Protein AF-A0A2H3CCK3-F1 (afdb_monomer_lite)

Organism: Armillaria gallica (NCBI:txid47427)

Radius of gyration: 29.43 Å; chains: 1; bounding box: 56×44×78 Å

Secondary structure (DSSP, 8-state):
--TTHHHHHHHHHHHHHHHHHHHHHHHHHHHHHHHHHHHHHHHHHHHHHHHHHS-HHHHHHHHHHHHHHHHSPSSP-S--TT--------HHHHHHHHHHHHHHHHHTT----SSS-HHHHHHHHHHHHHT-

Sequence (132 aa):
MGPGSWHDVIDNNFSAWNWQKYIGMGKTLSRKYMATVKERNMQVESHRGFGASLLSNLVEDWERICIAWEDDGFPKMAENPFATNEEYMSEEDVEKELEAEEEEHCRDGGRVYHETSAHKFVALGLSLEESQ

Structure (mmCIF, N/CA/C/O backbone):
data_AF-A0A2H3CCK3-F1
#
_entry.id   AF-A0A2H3CCK3-F1
#
loop_
_atom_site.group_PDB
_atom_site.id
_atom_site.type_symbol
_atom_site.label_atom_id
_atom_site.label_alt_id
_atom_site.label_comp_id
_atom_site.label_asym_id
_atom_site.label_entity_id
_atom_site.label_seq_id
_atom_site.pdbx_PDB_ins_code
_atom_site.Cartn_x
_atom_site.Cartn_y
_atom_site.Cartn_z
_atom_site.occupancy
_atom_site.B_iso_or_equiv
_atom_site.auth_seq_id
_atom_site.auth_comp_id
_atom_site.auth_asym_id
_atom_site.auth_atom_id
_atom_site.pdbx_PDB_model_num
ATOM 1 N N . MET A 1 1 ? 32.074 25.891 -36.276 1.00 56.75 1 MET A N 1
ATOM 2 C CA . MET A 1 1 ? 30.887 25.401 -35.548 1.00 56.75 1 MET A CA 1
ATOM 3 C C . MET A 1 1 ? 29.677 26.138 -36.095 1.00 56.75 1 MET A C 1
ATOM 5 O O . MET A 1 1 ? 29.556 27.328 -35.840 1.00 56.75 1 MET A O 1
ATOM 9 N N . GLY A 1 2 ? 28.897 25.499 -36.973 1.00 72.31 2 GLY A N 1
ATOM 10 C CA . GLY A 1 2 ? 27.718 26.120 -37.590 1.00 72.31 2 GLY A CA 1
ATOM 11 C C . GLY A 1 2 ? 26.490 26.036 -36.672 1.00 72.31 2 GLY A C 1
ATOM 12 O O . GLY A 1 2 ? 26.454 25.156 -35.818 1.00 72.31 2 GLY A O 1
ATOM 13 N N . PRO A 1 3 ? 25.477 26.900 -36.845 1.00 68.50 3 PRO A N 1
ATOM 14 C CA . PRO A 1 3 ? 24.325 27.017 -35.938 1.00 68.50 3 PRO A CA 1
ATOM 15 C C . PRO A 1 3 ? 23.502 25.726 -35.727 1.00 68.50 3 PRO A C 1
ATOM 17 O O . PRO A 1 3 ? 22.794 25.626 -34.732 1.00 68.50 3 PRO A O 1
ATOM 20 N N . GLY A 1 4 ? 23.628 24.715 -36.597 1.00 76.19 4 GLY A N 1
ATOM 21 C CA . GLY A 1 4 ? 22.999 23.395 -36.420 1.00 76.19 4 GLY A CA 1
ATOM 22 C C . GLY A 1 4 ? 23.721 22.447 -35.452 1.00 76.19 4 GLY A C 1
ATOM 23 O O . GLY A 1 4 ? 23.105 21.521 -34.936 1.00 76.19 4 GLY A O 1
ATOM 24 N N . SER A 1 5 ? 24.996 22.696 -35.120 1.00 79.06 5 SER A N 1
ATOM 25 C CA . SER A 1 5 ? 25.805 21.719 -34.373 1.00 79.06 5 SER A CA 1
ATOM 26 C C . SER A 1 5 ? 25.330 21.491 -32.939 1.00 79.06 5 SER A C 1
ATOM 28 O O . SER A 1 5 ? 25.604 20.449 -32.357 1.00 79.06 5 SER A O 1
ATOM 30 N N . TRP A 1 6 ? 24.649 22.469 -32.340 1.00 83.88 6 TRP A N 1
ATOM 31 C CA . TRP A 1 6 ? 24.083 22.318 -30.999 1.00 83.88 6 TRP A CA 1
ATOM 32 C C . TRP A 1 6 ? 22.878 21.372 -30.995 1.00 83.88 6 TRP A C 1
ATOM 34 O O . TRP A 1 6 ? 22.798 20.485 -30.145 1.00 83.88 6 TRP A O 1
ATOM 44 N N . HIS A 1 7 ? 21.989 21.515 -31.981 1.00 86.94 7 HIS A N 1
ATOM 45 C CA . HIS A 1 7 ? 20.842 20.626 -32.150 1.00 86.94 7 HIS A CA 1
ATOM 46 C C . HIS A 1 7 ? 21.292 19.190 -32.431 1.00 86.94 7 HIS A C 1
ATOM 48 O O . HIS A 1 7 ? 20.804 18.271 -31.779 1.00 86.94 7 HIS A O 1
ATOM 54 N N . ASP A 1 8 ? 22.290 19.009 -33.300 1.00 88.88 8 ASP A N 1
ATOM 55 C CA . ASP A 1 8 ? 22.829 17.684 -33.628 1.00 88.88 8 ASP A CA 1
ATOM 56 C C . ASP A 1 8 ? 23.454 16.990 -32.406 1.00 88.88 8 ASP A C 1
ATOM 58 O O . ASP A 1 8 ? 23.324 15.780 -32.226 1.00 88.88 8 ASP A O 1
ATOM 62 N N . VAL A 1 9 ? 24.136 17.737 -31.530 1.00 90.19 9 VAL A N 1
ATOM 63 C CA . VAL A 1 9 ? 24.724 17.178 -30.299 1.00 90.19 9 VAL A CA 1
ATOM 64 C C . VAL A 1 9 ? 23.638 16.724 -29.324 1.00 90.19 9 VAL A C 1
ATOM 66 O O . VAL A 1 9 ? 23.759 15.651 -28.728 1.00 90.19 9 VAL A O 1
ATOM 69 N N . ILE A 1 10 ? 22.576 17.514 -29.168 1.00 92.12 10 ILE A N 1
ATOM 70 C CA . ILE A 1 10 ? 21.453 17.165 -28.293 1.00 92.12 10 ILE A CA 1
ATOM 71 C C . ILE A 1 10 ? 20.711 15.939 -28.822 1.00 92.12 10 ILE A C 1
ATOM 73 O O . ILE A 1 10 ? 20.452 15.014 -28.051 1.00 92.12 10 ILE A O 1
ATOM 77 N N . ASP A 1 11 ? 20.418 15.903 -30.121 1.00 94.19 11 ASP A N 1
ATOM 78 C CA . ASP A 1 11 ? 19.691 14.795 -30.741 1.00 94.19 11 ASP A CA 1
ATOM 79 C C . ASP A 1 11 ? 20.469 13.476 -30.648 1.00 94.19 11 ASP A C 1
ATOM 81 O O . ASP A 1 11 ? 19.921 12.447 -30.245 1.00 94.19 11 ASP A O 1
ATOM 85 N N . ASN A 1 12 ? 21.783 13.516 -30.888 1.00 92.81 12 ASN A N 1
ATOM 86 C CA . ASN A 1 12 ? 22.648 12.351 -30.714 1.00 92.81 12 ASN A CA 1
ATOM 87 C C . ASN A 1 12 ? 22.680 11.860 -29.259 1.00 92.81 12 ASN A C 1
ATOM 89 O O . ASN A 1 12 ? 22.620 10.653 -29.012 1.00 92.81 12 ASN A O 1
ATOM 93 N N . ASN A 1 13 ? 22.744 12.774 -28.286 1.00 94.69 13 ASN A N 1
ATOM 94 C CA . ASN A 1 13 ? 22.752 12.406 -26.871 1.00 94.69 13 ASN A CA 1
ATOM 95 C C . ASN A 1 13 ? 21.418 11.772 -26.440 1.00 94.69 13 ASN A C 1
ATOM 97 O O . ASN A 1 13 ? 21.399 10.712 -25.812 1.00 94.69 13 ASN A O 1
ATOM 101 N N . PHE A 1 14 ? 20.288 12.369 -26.830 1.00 95.12 14 PHE A N 1
ATOM 102 C CA . PHE A 1 14 ? 18.967 11.809 -26.541 1.00 95.12 14 PHE A CA 1
ATOM 103 C C . PHE A 1 14 ? 18.737 10.473 -27.242 1.00 95.12 14 PHE A C 1
ATOM 105 O O . PHE A 1 14 ? 18.214 9.543 -26.623 1.00 95.12 14 PHE A O 1
ATOM 112 N N . SER A 1 15 ? 19.184 10.336 -28.488 1.00 94.25 15 SER A N 1
ATOM 113 C CA . SER A 1 15 ? 19.128 9.077 -29.229 1.00 94.25 15 SER A CA 1
ATOM 114 C C . SER A 1 15 ? 19.945 7.980 -28.544 1.00 94.25 15 SER A C 1
ATOM 116 O O . SER A 1 15 ? 19.439 6.872 -28.351 1.00 94.25 15 SER A O 1
ATOM 118 N N . ALA A 1 16 ? 21.162 8.288 -28.083 1.00 95.06 16 ALA A N 1
ATOM 119 C CA . ALA A 1 16 ? 21.992 7.349 -27.329 1.00 95.06 16 ALA A CA 1
ATOM 120 C C . ALA A 1 16 ? 21.328 6.923 -26.007 1.00 95.06 16 ALA A C 1
ATOM 122 O O . ALA A 1 16 ? 21.279 5.732 -25.692 1.00 95.06 16 ALA A O 1
ATOM 123 N N . TRP A 1 17 ? 20.752 7.868 -25.258 1.00 94.38 17 TRP A N 1
ATOM 124 C CA . TRP A 1 17 ? 20.034 7.570 -24.015 1.00 94.38 17 TRP A CA 1
ATOM 125 C C . TRP A 1 17 ? 18.780 6.728 -24.247 1.00 94.38 17 TRP A C 1
ATOM 127 O O . TRP A 1 17 ? 18.510 5.797 -23.487 1.00 94.38 17 TRP A O 1
ATOM 137 N N . ASN A 1 18 ? 18.015 7.020 -25.297 1.00 95.56 18 ASN A N 1
ATOM 138 C CA . ASN A 1 18 ? 16.845 6.228 -25.659 1.00 95.56 18 ASN A CA 1
ATOM 139 C C . ASN A 1 18 ? 17.249 4.806 -26.048 1.00 95.56 18 ASN A C 1
ATOM 141 O O . ASN A 1 18 ? 16.658 3.850 -25.550 1.00 95.56 18 ASN A O 1
ATOM 145 N N . TRP A 1 19 ? 18.304 4.649 -26.850 1.00 95.31 19 TRP A N 1
ATOM 146 C CA . TRP A 1 19 ? 18.844 3.335 -27.190 1.00 95.31 19 TRP A CA 1
ATOM 147 C C . TRP A 1 19 ? 19.271 2.548 -25.944 1.00 95.31 19 TRP A C 1
ATOM 149 O O . TRP A 1 19 ? 18.868 1.395 -25.784 1.00 95.31 19 TRP A O 1
ATOM 159 N N . GLN A 1 20 ? 19.986 3.183 -25.006 1.00 95.25 20 GLN A N 1
ATOM 160 C CA . GLN A 1 20 ? 20.354 2.562 -23.728 1.00 95.25 20 GLN A CA 1
ATOM 161 C C . GLN A 1 20 ? 19.132 2.135 -22.901 1.00 95.25 20 GLN A C 1
ATOM 163 O O . GLN A 1 20 ? 19.134 1.050 -22.313 1.00 95.25 20 GLN A O 1
ATOM 168 N N . LYS A 1 21 ? 18.069 2.950 -22.872 1.00 94.06 21 LYS A N 1
ATOM 169 C CA . LYS A 1 21 ? 16.805 2.581 -22.218 1.00 94.06 21 LYS A CA 1
ATOM 170 C C . LYS A 1 21 ? 16.181 1.361 -22.886 1.00 94.06 21 LYS A C 1
ATOM 172 O O . LYS A 1 21 ? 15.839 0.424 -22.173 1.00 94.06 21 LYS A O 1
ATOM 177 N N . TYR A 1 22 ? 16.088 1.328 -24.216 1.00 94.94 22 TYR A N 1
ATOM 178 C CA . TYR A 1 22 ? 15.500 0.201 -24.946 1.00 94.94 22 TYR A CA 1
ATOM 179 C C . TYR A 1 22 ? 16.237 -1.114 -24.676 1.00 94.94 22 TYR A C 1
ATOM 181 O O . TYR A 1 22 ? 15.604 -2.101 -24.301 1.00 94.94 22 TYR A O 1
ATOM 189 N N . ILE A 1 23 ? 17.571 -1.125 -24.778 1.00 95.56 23 ILE A N 1
ATOM 190 C CA . ILE A 1 23 ? 18.358 -2.343 -24.520 1.00 95.56 23 ILE A CA 1
ATOM 191 C C . ILE A 1 23 ? 18.353 -2.736 -23.033 1.00 95.56 23 ILE A C 1
ATOM 193 O O . ILE A 1 23 ? 18.444 -3.916 -22.696 1.00 95.56 23 ILE A O 1
ATOM 197 N N . GLY A 1 24 ? 18.231 -1.762 -22.124 1.00 95.12 24 GLY A N 1
ATOM 198 C CA . GLY A 1 24 ? 18.189 -1.992 -20.679 1.00 95.12 24 GLY A CA 1
ATOM 199 C C . GLY A 1 24 ? 16.812 -2.398 -20.148 1.00 95.12 24 GLY A C 1
ATOM 200 O O . GLY A 1 24 ? 16.726 -3.031 -19.091 1.00 95.12 24 GLY A O 1
ATOM 201 N N . MET A 1 25 ? 15.735 -2.069 -20.867 1.00 96.06 25 MET A N 1
ATOM 202 C CA . MET A 1 25 ? 14.360 -2.220 -20.391 1.00 96.06 25 MET A CA 1
ATOM 203 C C . MET A 1 25 ? 14.020 -3.674 -20.073 1.00 96.06 25 MET A C 1
ATOM 205 O O . MET A 1 25 ? 13.467 -3.940 -19.009 1.00 96.06 25 MET A O 1
ATOM 209 N N . GLY A 1 26 ? 14.425 -4.625 -20.921 1.00 95.94 26 GLY A N 1
ATOM 210 C CA . GLY A 1 26 ? 14.169 -6.051 -20.685 1.00 95.94 26 GLY A CA 1
ATOM 211 C C . GLY A 1 26 ? 14.776 -6.555 -19.371 1.00 95.94 26 GLY A C 1
ATOM 212 O O . GLY A 1 26 ? 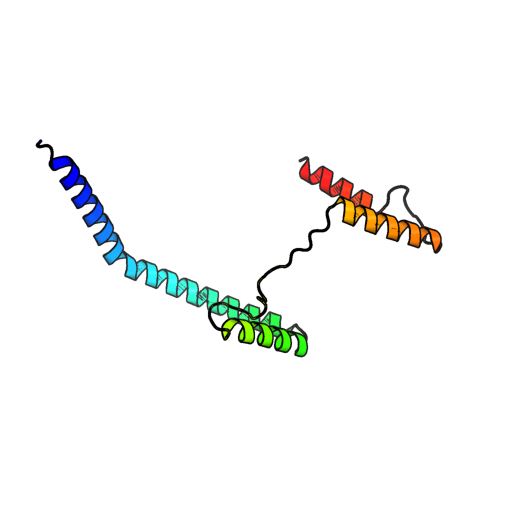14.111 -7.240 -18.595 1.00 95.94 26 GLY A O 1
ATOM 213 N N . LYS A 1 27 ? 16.012 -6.145 -19.058 1.00 96.06 27 LYS A N 1
ATOM 214 C CA . LYS A 1 27 ? 16.685 -6.516 -17.802 1.00 96.06 27 LYS A CA 1
ATOM 215 C C . LYS A 1 27 ? 15.998 -5.894 -16.587 1.00 96.06 27 LYS A C 1
ATOM 217 O O . LYS A 1 27 ? 15.851 -6.551 -15.558 1.00 96.06 27 LYS A O 1
ATOM 222 N N . THR A 1 28 ? 15.576 -4.636 -16.700 1.00 95.62 28 THR A N 1
ATOM 223 C CA . THR A 1 28 ? 14.847 -3.938 -15.634 1.00 95.62 28 THR A CA 1
ATOM 224 C C . THR A 1 28 ? 13.484 -4.575 -15.384 1.00 95.62 28 THR A C 1
ATOM 226 O O . THR A 1 28 ? 13.161 -4.868 -14.236 1.00 95.62 28 THR A O 1
ATOM 229 N N . LEU A 1 29 ? 12.714 -4.849 -16.440 1.00 96.62 29 LEU A N 1
ATOM 230 C CA . LEU A 1 29 ? 11.409 -5.504 -16.342 1.00 96.62 29 LEU A CA 1
ATOM 231 C C . LEU A 1 29 ? 11.529 -6.921 -15.782 1.00 96.62 29 LEU A C 1
ATOM 233 O O . LEU A 1 29 ? 10.759 -7.277 -14.901 1.00 96.62 29 LEU A O 1
ATOM 237 N N . SER A 1 30 ? 12.528 -7.696 -16.209 1.00 96.62 30 SER A N 1
ATOM 238 C CA . SER A 1 30 ? 12.774 -9.040 -15.672 1.00 96.62 30 SER A CA 1
ATOM 239 C C . SER A 1 30 ? 13.059 -9.018 -14.166 1.00 96.62 30 SER A C 1
ATOM 241 O O . SER A 1 30 ? 12.474 -9.796 -13.415 1.00 96.62 30 SER A O 1
ATOM 243 N N . ARG A 1 31 ? 13.901 -8.090 -13.693 1.00 96.38 31 ARG A N 1
ATOM 244 C CA . ARG A 1 31 ? 14.170 -7.931 -12.253 1.00 96.38 31 ARG A CA 1
ATOM 245 C C . ARG A 1 31 ? 12.924 -7.524 -11.476 1.00 96.38 31 ARG A C 1
ATOM 247 O O . ARG A 1 31 ? 12.660 -8.105 -10.429 1.00 96.38 31 ARG A O 1
ATOM 254 N N . LYS A 1 32 ? 12.172 -6.545 -11.992 1.00 96.94 32 LYS A N 1
ATOM 255 C CA . LYS A 1 32 ? 10.917 -6.100 -11.376 1.00 96.94 32 LYS A CA 1
ATOM 256 C C . LYS A 1 32 ? 9.917 -7.246 -11.302 1.00 96.94 32 LYS A C 1
ATOM 258 O O . LYS A 1 32 ? 9.404 -7.503 -10.230 1.00 96.94 32 LYS A O 1
ATOM 263 N N . TYR A 1 33 ? 9.739 -7.994 -12.387 1.00 96.94 33 TYR A N 1
ATOM 264 C CA . TYR A 1 33 ? 8.867 -9.164 -12.422 1.00 96.94 33 TYR A CA 1
ATOM 265 C C . TYR A 1 33 ? 9.222 -10.179 -11.330 1.00 96.94 33 TYR A C 1
ATOM 267 O O . TYR A 1 33 ? 8.348 -10.587 -10.575 1.00 96.94 33 TYR A O 1
ATOM 275 N N . MET A 1 34 ? 10.500 -10.541 -11.184 1.00 97.06 34 MET A N 1
ATOM 276 C CA . MET A 1 34 ? 10.919 -11.491 -10.144 1.00 97.06 34 MET A CA 1
ATOM 277 C C . MET A 1 34 ? 10.659 -10.966 -8.725 1.00 97.06 34 MET A C 1
ATOM 279 O O . MET A 1 34 ? 10.232 -11.732 -7.860 1.00 97.06 34 MET A O 1
ATOM 283 N N . ALA A 1 35 ? 10.882 -9.670 -8.485 1.00 95.94 35 ALA A N 1
ATOM 284 C CA . ALA A 1 35 ? 10.554 -9.038 -7.208 1.00 95.94 35 ALA A CA 1
ATOM 285 C C . ALA A 1 35 ? 9.039 -9.055 -6.949 1.00 95.94 35 ALA A C 1
ATOM 287 O O . ALA A 1 35 ? 8.599 -9.533 -5.905 1.00 95.94 35 ALA A O 1
ATOM 288 N N . THR A 1 36 ? 8.243 -8.655 -7.940 1.00 97.12 36 THR A N 1
ATOM 289 C CA . THR A 1 36 ? 6.781 -8.632 -7.859 1.00 97.12 36 THR A CA 1
ATOM 290 C C . THR A 1 36 ? 6.196 -10.026 -7.650 1.00 97.12 36 THR A C 1
ATOM 292 O O . THR A 1 36 ? 5.254 -10.169 -6.885 1.00 97.12 36 THR A O 1
ATOM 295 N N . VAL A 1 37 ? 6.753 -11.081 -8.255 1.00 97.19 37 VAL A N 1
ATOM 296 C CA . VAL A 1 37 ? 6.301 -12.463 -8.008 1.00 97.19 37 VAL A CA 1
ATOM 297 C C . VAL A 1 37 ? 6.488 -12.849 -6.539 1.00 97.19 37 VAL A C 1
ATOM 299 O O . VAL A 1 37 ? 5.596 -13.451 -5.940 1.00 97.19 37 VAL A O 1
ATOM 302 N N . LYS A 1 38 ? 7.626 -12.486 -5.938 1.00 96.19 38 LYS A N 1
ATOM 303 C CA . LYS A 1 38 ? 7.884 -12.738 -4.516 1.00 96.19 38 LYS A CA 1
ATOM 304 C C . LYS A 1 38 ? 6.894 -11.976 -3.631 1.00 96.19 38 LYS A C 1
ATOM 306 O O . LYS A 1 38 ? 6.291 -12.579 -2.748 1.00 96.19 38 LYS A O 1
ATOM 311 N N . GLU A 1 39 ? 6.721 -10.682 -3.881 1.00 96.50 39 GLU A N 1
ATOM 312 C CA . GLU A 1 39 ? 5.808 -9.817 -3.122 1.00 96.50 39 GLU A CA 1
ATOM 313 C C . GLU A 1 39 ? 4.355 -10.280 -3.249 1.00 96.50 39 GLU A C 1
ATOM 315 O O . GLU A 1 39 ? 3.668 -10.428 -2.243 1.00 96.50 39 GLU A O 1
ATOM 320 N N . ARG A 1 40 ? 3.918 -10.628 -4.463 1.00 96.75 40 ARG A N 1
ATOM 321 C CA . ARG A 1 40 ? 2.586 -11.176 -4.734 1.00 96.75 40 ARG A CA 1
ATOM 322 C C . ARG A 1 40 ? 2.329 -12.446 -3.934 1.00 96.75 40 ARG A C 1
ATOM 324 O O . ARG A 1 40 ? 1.248 -12.603 -3.385 1.00 96.75 40 ARG A O 1
ATOM 331 N N . ASN A 1 41 ? 3.306 -13.347 -3.837 1.00 96.75 41 ASN A N 1
ATOM 332 C CA . ASN A 1 41 ? 3.146 -14.565 -3.039 1.00 96.75 41 ASN A CA 1
ATOM 333 C C . ASN A 1 41 ? 3.013 -14.260 -1.541 1.00 96.75 41 ASN A C 1
ATOM 335 O O . ASN A 1 41 ? 2.188 -14.878 -0.875 1.00 96.75 41 ASN A O 1
ATOM 339 N N . MET A 1 42 ? 3.782 -13.297 -1.023 1.00 96.69 42 MET A N 1
ATOM 340 C CA . MET A 1 42 ? 3.642 -12.848 0.365 1.00 96.69 42 MET A CA 1
ATOM 341 C C . MET A 1 42 ? 2.258 -12.241 0.610 1.00 96.69 42 MET A C 1
ATOM 343 O O . MET A 1 42 ? 1.581 -12.634 1.552 1.00 96.69 42 MET A O 1
ATOM 347 N N . GLN A 1 43 ? 1.813 -11.344 -0.271 1.00 96.69 43 GLN A N 1
ATOM 348 C CA . GLN A 1 43 ? 0.517 -10.681 -0.153 1.00 96.69 43 GLN A CA 1
ATOM 349 C C . GLN A 1 43 ? -0.648 -11.675 -0.228 1.00 96.69 43 GLN A C 1
ATOM 351 O O . GLN A 1 43 ? -1.594 -11.547 0.541 1.00 96.69 43 GLN A O 1
ATOM 356 N N . VAL A 1 44 ? -0.571 -12.686 -1.101 1.00 96.69 44 VAL A N 1
ATOM 357 C CA . VAL A 1 44 ? -1.591 -13.743 -1.200 1.00 96.69 44 VAL A CA 1
ATOM 358 C C . VAL A 1 44 ? -1.703 -14.528 0.105 1.00 96.69 44 VAL A C 1
ATOM 360 O O . VAL A 1 44 ? -2.814 -14.760 0.576 1.00 96.69 44 VAL A O 1
ATOM 363 N N . GLU A 1 45 ? -0.578 -14.915 0.709 1.00 97.00 45 GLU A N 1
ATOM 364 C CA . GLU A 1 45 ? -0.612 -15.663 1.968 1.00 97.00 45 GLU A CA 1
ATOM 365 C C . GLU A 1 45 ? -1.103 -14.789 3.129 1.00 97.00 45 GLU A C 1
ATOM 367 O O . GLU A 1 45 ? -1.934 -15.229 3.922 1.00 97.00 45 GLU A O 1
ATOM 372 N N . SER A 1 46 ? -0.671 -13.525 3.190 1.00 96.00 46 SER A N 1
ATOM 373 C CA . SER A 1 46 ? -1.184 -12.555 4.163 1.00 96.00 46 SER A CA 1
ATOM 374 C C . SER A 1 46 ? -2.691 -12.340 4.018 1.00 96.00 46 SER A C 1
ATOM 376 O O . SER A 1 46 ? -3.404 -12.378 5.016 1.00 96.00 46 SER A O 1
ATOM 378 N N . HIS A 1 47 ? -3.188 -12.173 2.789 1.00 93.62 47 HIS A N 1
ATOM 379 C CA . HIS A 1 47 ? -4.615 -12.012 2.514 1.00 93.62 47 HIS A CA 1
ATOM 380 C C . HIS A 1 47 ? -5.409 -13.253 2.926 1.00 93.62 47 HIS A C 1
ATOM 382 O O . HIS A 1 47 ? -6.441 -13.138 3.580 1.00 93.62 47 HIS A O 1
ATOM 388 N N . ARG A 1 48 ? -4.909 -14.451 2.603 1.00 94.69 48 ARG A N 1
ATOM 389 C CA . ARG A 1 48 ? -5.538 -15.714 3.003 1.00 94.69 48 ARG A CA 1
ATOM 390 C C . ARG A 1 48 ? -5.620 -15.849 4.523 1.00 94.69 48 ARG A C 1
ATOM 392 O O . ARG A 1 48 ? -6.672 -16.217 5.037 1.00 94.69 48 ARG A O 1
ATOM 399 N N . GLY A 1 49 ? -4.525 -15.566 5.227 1.00 94.69 49 GLY A N 1
ATOM 400 C CA . GLY A 1 49 ? -4.481 -15.627 6.688 1.00 94.69 49 GLY A CA 1
ATOM 401 C C . GLY A 1 49 ? -5.417 -14.612 7.340 1.00 94.69 49 GLY A C 1
ATOM 402 O O . GLY A 1 49 ? -6.159 -14.961 8.254 1.00 94.69 49 GLY A O 1
ATOM 403 N N . PHE A 1 50 ? -5.433 -13.380 6.828 1.00 93.62 50 PHE A N 1
ATOM 404 C CA . PHE A 1 50 ? -6.321 -12.327 7.308 1.00 93.62 50 PHE A CA 1
ATOM 405 C C . PHE A 1 50 ? -7.795 -12.666 7.057 1.00 93.62 50 PHE A C 1
ATOM 407 O O . PHE A 1 50 ? -8.586 -12.665 7.996 1.00 93.62 50 PHE A O 1
ATOM 414 N N . GLY A 1 51 ? -8.155 -13.063 5.835 1.00 92.62 51 GLY A N 1
ATOM 415 C CA . GLY A 1 51 ? -9.522 -13.460 5.491 1.00 92.62 51 GLY A CA 1
ATOM 416 C C . GLY A 1 51 ? -10.032 -14.632 6.334 1.00 92.62 51 GLY A C 1
ATOM 417 O O . GLY A 1 51 ? -11.169 -14.609 6.788 1.00 92.62 51 GLY A O 1
ATOM 418 N N . ALA A 1 52 ? -9.175 -15.615 6.634 1.00 92.94 52 ALA A N 1
ATOM 419 C CA . ALA A 1 52 ? -9.533 -16.745 7.494 1.00 92.94 52 ALA A CA 1
ATOM 420 C C . ALA A 1 52 ? -9.758 -16.361 8.970 1.00 92.94 52 ALA A C 1
ATOM 422 O O . ALA A 1 52 ? -10.383 -17.124 9.705 1.00 92.94 52 ALA A O 1
ATOM 423 N N . SER A 1 53 ? -9.235 -15.215 9.414 1.00 93.94 53 SER A N 1
ATOM 424 C CA . SER A 1 53 ? -9.438 -14.707 10.777 1.00 93.94 53 SER A CA 1
ATOM 425 C C . SER A 1 53 ? -10.736 -13.910 10.947 1.00 93.94 53 SER A C 1
ATOM 427 O O . SER A 1 53 ? -11.152 -13.659 12.077 1.00 93.94 53 SER A O 1
ATOM 429 N N . LEU A 1 54 ? -11.376 -13.523 9.840 1.00 94.00 54 LEU A N 1
ATOM 430 C CA . LEU A 1 54 ? -12.607 -12.740 9.824 1.00 94.00 54 LEU A CA 1
ATOM 431 C C . LEU A 1 54 ? -13.850 -13.636 9.734 1.00 94.00 54 LEU A C 1
ATOM 433 O O . LEU A 1 54 ? -13.785 -14.822 9.412 1.00 94.00 54 LEU A O 1
ATOM 437 N N . LEU A 1 55 ? -15.014 -13.051 10.022 1.00 95.06 55 LEU A N 1
ATOM 438 C CA . LEU A 1 55 ? -16.300 -13.725 9.860 1.00 95.06 55 LEU A CA 1
ATOM 439 C C . LEU A 1 55 ? -16.609 -13.942 8.368 1.00 95.06 55 LEU A C 1
ATOM 441 O O . LEU A 1 55 ? -16.491 -13.012 7.573 1.00 95.06 55 LEU A O 1
ATOM 445 N N . SER A 1 56 ? -17.057 -15.149 8.003 1.00 91.56 56 SER A N 1
ATOM 446 C CA . SER A 1 56 ? -17.339 -15.539 6.604 1.00 91.56 56 SER A CA 1
ATOM 447 C C . SER A 1 56 ? -18.275 -14.566 5.891 1.00 91.56 56 SER A C 1
ATOM 449 O O . SER A 1 56 ? -17.989 -14.131 4.783 1.00 91.56 56 SER A O 1
ATOM 451 N N . ASN A 1 57 ? -19.362 -14.170 6.557 1.00 93.69 57 ASN A N 1
ATOM 452 C CA . ASN A 1 57 ? -20.354 -13.262 5.987 1.00 93.69 57 ASN A CA 1
ATOM 453 C C . ASN A 1 57 ? -19.762 -11.882 5.675 1.00 93.69 57 ASN A C 1
ATOM 455 O O . ASN A 1 57 ? -20.093 -11.297 4.652 1.00 93.69 57 ASN A O 1
ATOM 459 N N . LEU A 1 58 ? -18.857 -11.384 6.523 1.00 93.50 58 LEU A N 1
ATOM 460 C CA . LEU A 1 58 ? -18.200 -10.099 6.303 1.00 93.50 58 LEU A CA 1
ATOM 461 C C . LEU A 1 58 ? -17.285 -10.148 5.074 1.00 93.50 58 LEU A C 1
ATOM 463 O O . LEU A 1 58 ? -17.270 -9.212 4.278 1.00 93.50 58 LEU A O 1
ATOM 467 N N . VAL A 1 59 ? -16.539 -11.245 4.912 1.00 93.94 59 VAL A N 1
ATOM 468 C CA . VAL A 1 59 ? -15.660 -11.452 3.752 1.00 93.94 59 VAL A CA 1
ATOM 469 C C . VAL A 1 59 ? -16.480 -11.553 2.464 1.00 93.94 59 VAL A C 1
ATOM 471 O O . VAL A 1 59 ? -16.150 -10.892 1.484 1.00 93.94 59 VAL A O 1
ATOM 474 N N . GLU A 1 60 ? -17.572 -12.320 2.481 1.00 94.25 60 GLU A N 1
ATOM 475 C CA . GLU A 1 60 ? -18.479 -12.479 1.336 1.00 94.25 60 GLU A CA 1
ATOM 476 C C . GLU A 1 60 ? -19.149 -11.158 0.930 1.00 94.25 60 GLU A C 1
ATOM 478 O O . GLU A 1 60 ? -19.256 -10.846 -0.259 1.00 94.25 60 GLU A O 1
ATOM 483 N N . ASP A 1 61 ? -19.592 -10.365 1.908 1.00 94.31 61 ASP A N 1
ATOM 484 C CA . ASP A 1 61 ? -20.194 -9.058 1.657 1.00 94.31 61 ASP A CA 1
ATOM 485 C C . ASP A 1 61 ? -19.184 -8.091 1.030 1.00 94.31 61 ASP A C 1
ATOM 487 O O . ASP A 1 61 ? -19.500 -7.432 0.037 1.00 94.31 61 ASP A O 1
ATOM 491 N N . TRP A 1 62 ? -17.960 -8.050 1.559 1.00 93.12 62 TRP A N 1
ATOM 492 C CA . TRP A 1 62 ? -16.884 -7.217 1.026 1.00 93.12 62 TRP A CA 1
ATOM 493 C C . TRP A 1 62 ? -16.469 -7.620 -0.394 1.00 93.12 62 TRP A C 1
ATOM 495 O O . TRP A 1 62 ? -16.340 -6.765 -1.274 1.00 93.12 62 TRP A O 1
ATOM 505 N N . GLU A 1 63 ? -16.296 -8.920 -0.644 1.00 93.94 63 GLU A N 1
ATOM 506 C CA . GLU A 1 63 ? -15.939 -9.451 -1.962 1.00 93.94 63 GLU A CA 1
ATOM 507 C C . GLU A 1 63 ? -17.018 -9.116 -2.999 1.00 93.94 63 GLU A C 1
ATOM 509 O O . GLU A 1 63 ? -16.705 -8.684 -4.108 1.00 93.94 63 GLU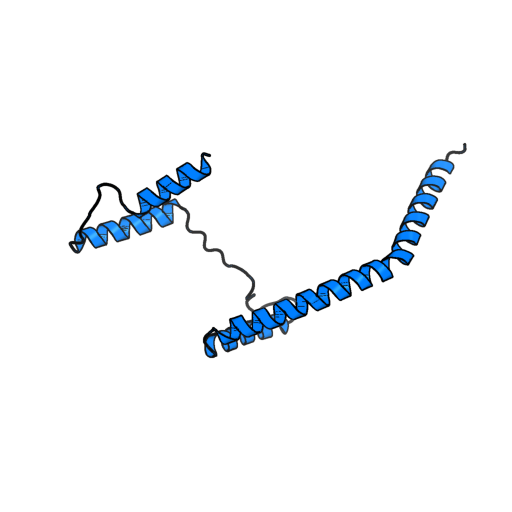 A O 1
ATOM 514 N N . ARG A 1 64 ? -18.298 -9.205 -2.616 1.00 94.81 64 ARG A N 1
ATOM 515 C CA . ARG A 1 64 ? -19.421 -8.817 -3.476 1.00 94.81 64 ARG A CA 1
ATOM 516 C C . ARG A 1 64 ? -19.374 -7.340 -3.869 1.00 94.81 64 ARG A C 1
ATOM 518 O O . ARG A 1 64 ? -19.639 -7.032 -5.030 1.00 94.81 64 ARG A O 1
ATOM 525 N N . ILE A 1 65 ? -19.050 -6.437 -2.940 1.00 93.50 65 ILE A N 1
ATOM 526 C CA . ILE A 1 65 ? -18.927 -4.999 -3.239 1.00 93.50 65 ILE A CA 1
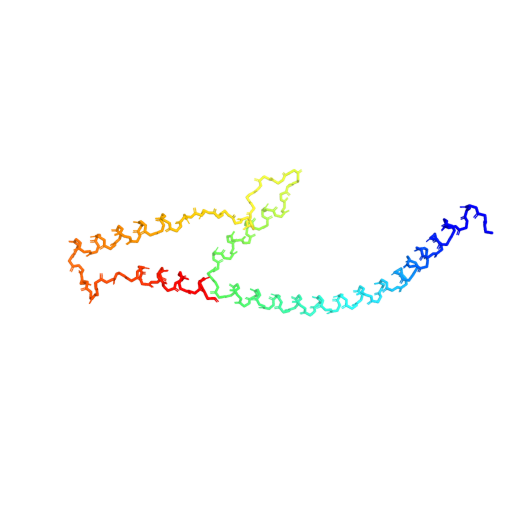ATOM 527 C C . ILE A 1 65 ? -17.736 -4.759 -4.176 1.00 93.50 65 ILE A C 1
ATOM 529 O O . ILE A 1 65 ? -17.882 -4.050 -5.171 1.00 93.50 65 ILE A O 1
ATOM 533 N N . CYS A 1 66 ? -16.587 -5.393 -3.910 1.00 94.12 66 CYS A N 1
ATOM 534 C CA . CYS A 1 66 ? -15.403 -5.299 -4.770 1.00 94.12 66 CYS A CA 1
ATOM 535 C C . CYS A 1 66 ? -15.695 -5.748 -6.206 1.00 94.12 66 CYS A C 1
ATOM 537 O O . CYS A 1 66 ? -15.394 -5.013 -7.143 1.00 94.12 66 CYS A O 1
ATOM 539 N N . ILE A 1 67 ? -16.329 -6.911 -6.382 1.00 94.25 67 ILE A N 1
ATOM 540 C CA . ILE A 1 67 ? -16.688 -7.443 -7.705 1.00 94.25 67 ILE A CA 1
ATOM 541 C C . ILE A 1 67 ? -17.681 -6.515 -8.408 1.00 94.25 67 ILE A C 1
ATOM 543 O O . ILE A 1 67 ? -17.472 -6.161 -9.565 1.00 94.25 67 ILE A O 1
ATOM 547 N N . ALA A 1 68 ? -18.733 -6.073 -7.708 1.00 94.38 68 ALA A N 1
ATOM 548 C CA . ALA A 1 68 ? -19.719 -5.158 -8.278 1.00 94.38 68 ALA A CA 1
ATOM 549 C C . ALA A 1 68 ? -19.073 -3.850 -8.757 1.00 94.38 68 ALA A C 1
ATOM 551 O O . ALA A 1 68 ? -19.428 -3.343 -9.818 1.00 94.38 68 ALA A O 1
ATOM 552 N N . TRP A 1 69 ? -18.100 -3.329 -8.006 1.00 94.12 69 TRP A N 1
ATOM 553 C CA . TRP A 1 69 ? -17.330 -2.157 -8.403 1.00 94.12 69 TRP A CA 1
ATOM 554 C C . TRP A 1 69 ? -16.388 -2.435 -9.579 1.00 94.12 69 TRP A C 1
ATOM 556 O O . TRP A 1 69 ? -16.289 -1.595 -10.471 1.00 94.12 69 TRP A O 1
ATOM 566 N N . GLU A 1 70 ? -15.695 -3.575 -9.627 1.00 92.62 70 GLU A N 1
ATOM 567 C CA . GLU A 1 70 ? -14.782 -3.924 -10.726 1.00 92.62 70 GLU A CA 1
ATOM 568 C C . GLU A 1 70 ? -15.518 -4.140 -12.055 1.00 92.62 70 GLU A C 1
ATOM 570 O O . GLU A 1 70 ? -15.095 -3.579 -13.073 1.00 92.62 70 GLU A O 1
ATOM 575 N N . ASP A 1 71 ? -16.643 -4.855 -12.021 1.00 93.69 71 ASP A N 1
ATOM 576 C CA . ASP A 1 71 ? -17.463 -5.198 -13.190 1.00 93.69 71 ASP A CA 1
ATOM 577 C C . ASP A 1 71 ? -18.267 -4.013 -13.744 1.00 93.69 71 ASP A C 1
ATOM 579 O O . ASP A 1 71 ? -18.734 -4.047 -14.886 1.00 93.69 71 ASP A O 1
ATOM 583 N N . ASP A 1 72 ? -18.431 -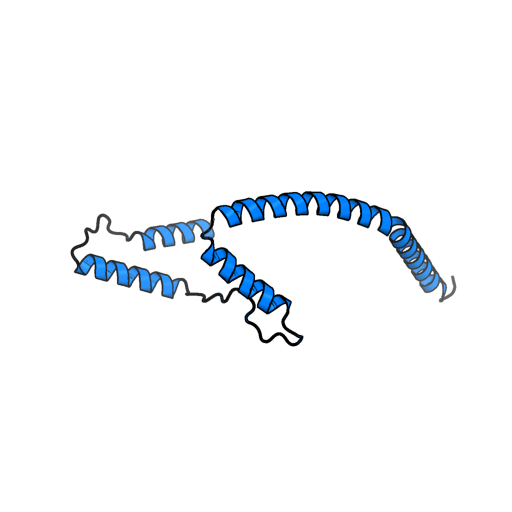2.950 -12.957 1.00 93.38 72 ASP A N 1
ATOM 584 C CA . ASP A 1 72 ? -19.189 -1.780 -13.375 1.00 93.38 72 ASP A CA 1
ATOM 585 C C . ASP A 1 72 ? -18.548 -1.061 -14.582 1.00 93.38 72 ASP A C 1
ATOM 587 O O . ASP A 1 72 ? -17.325 -1.004 -14.747 1.00 93.38 72 ASP A O 1
ATOM 591 N N . GLY A 1 73 ? -19.375 -0.508 -15.466 1.00 88.88 73 GLY A N 1
ATOM 592 C CA . GLY A 1 73 ? -18.914 0.159 -16.684 1.00 88.88 73 GLY A CA 1
ATOM 593 C C . GLY A 1 73 ? -18.196 1.482 -16.403 1.00 88.88 73 GLY A C 1
ATOM 594 O O . GLY A 1 73 ? -18.161 1.973 -15.279 1.00 88.88 73 GLY A O 1
ATOM 595 N N . PHE A 1 74 ? -17.628 2.104 -17.441 1.00 86.81 74 PHE A N 1
ATOM 596 C CA . PHE A 1 74 ? -17.211 3.505 -17.347 1.00 86.81 74 PHE A CA 1
ATOM 597 C C . PHE A 1 74 ? -18.273 4.407 -17.992 1.00 86.81 74 PHE A C 1
ATOM 599 O O . PHE A 1 74 ? -18.609 4.180 -19.159 1.00 86.81 74 PHE A O 1
ATOM 606 N N . PRO A 1 75 ? -18.764 5.453 -17.302 1.00 87.00 75 PRO A N 1
ATOM 607 C CA . PRO A 1 75 ? -18.406 5.894 -15.945 1.00 87.00 75 PRO A CA 1
ATOM 608 C C . PRO A 1 75 ? -18.960 4.983 -14.835 1.00 87.00 75 PRO A C 1
ATOM 610 O O . PRO A 1 75 ? -20.079 4.493 -14.956 1.00 87.00 75 PRO A O 1
ATOM 613 N N . LYS A 1 76 ? -18.177 4.809 -13.760 1.00 89.38 76 LYS A N 1
ATOM 614 C CA . LYS A 1 76 ? -18.541 3.985 -12.597 1.00 89.38 76 LYS A CA 1
ATOM 615 C C . LYS A 1 76 ? -19.696 4.635 -11.818 1.00 89.38 76 LYS A C 1
ATOM 617 O O . LYS A 1 76 ? -19.618 5.816 -11.484 1.00 89.38 76 LYS A O 1
ATOM 622 N N 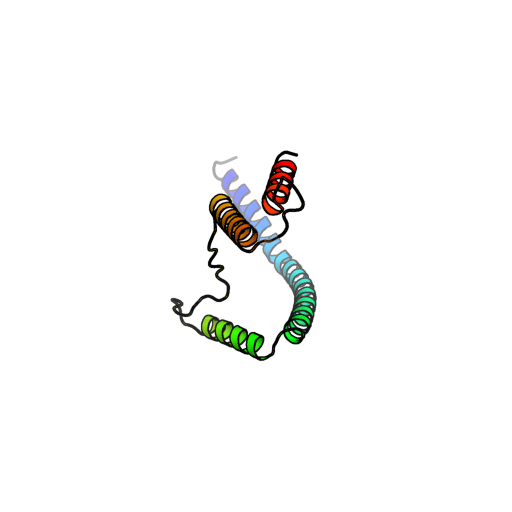. MET A 1 77 ? -20.742 3.865 -11.552 1.00 87.75 77 MET A N 1
ATOM 623 C CA . MET A 1 77 ? -21.945 4.188 -10.780 1.00 87.75 77 MET A CA 1
ATOM 624 C C . MET A 1 77 ? -22.055 3.375 -9.486 1.00 87.75 77 MET A C 1
ATOM 626 O O . MET A 1 77 ? -22.769 3.791 -8.576 1.00 87.75 77 MET A O 1
ATOM 630 N N . ALA A 1 78 ? -21.394 2.218 -9.408 1.00 87.12 78 ALA A N 1
ATOM 631 C CA . ALA A 1 78 ? -21.305 1.433 -8.184 1.00 87.12 78 ALA A CA 1
ATOM 632 C C . ALA A 1 78 ? -20.608 2.238 -7.070 1.00 87.12 78 ALA A C 1
ATOM 634 O O . ALA A 1 78 ? -19.900 3.206 -7.331 1.00 87.12 78 ALA A O 1
ATOM 635 N N . GLU A 1 79 ? -20.814 1.866 -5.811 1.00 86.56 79 GLU A N 1
ATOM 636 C CA . GLU A 1 79 ? -20.084 2.479 -4.700 1.00 86.56 79 GLU A CA 1
ATOM 637 C C . GLU A 1 79 ? -18.615 2.043 -4.742 1.00 86.56 79 GLU A C 1
ATOM 639 O O . GLU A 1 79 ? -18.330 0.872 -4.985 1.00 86.56 79 GLU A O 1
ATOM 644 N N . ASN A 1 80 ? -17.682 2.975 -4.525 1.00 89.62 80 ASN A N 1
ATOM 645 C CA . ASN A 1 80 ? -16.257 2.659 -4.499 1.00 89.62 80 ASN A CA 1
ATOM 646 C C . ASN A 1 80 ? -15.871 2.107 -3.116 1.00 89.62 80 ASN A C 1
ATOM 648 O O . ASN A 1 80 ? -15.745 2.906 -2.187 1.00 89.62 80 ASN A O 1
ATOM 652 N N . PRO A 1 81 ? -15.593 0.797 -2.966 1.00 89.69 81 PRO A N 1
ATOM 653 C CA . PRO A 1 81 ? -15.235 0.220 -1.670 1.00 89.69 81 PRO A CA 1
ATOM 654 C C . PRO A 1 81 ? -13.910 0.758 -1.120 1.00 89.69 81 PRO A C 1
ATOM 656 O O . PRO A 1 81 ? -13.654 0.667 0.073 1.00 89.69 81 PRO A O 1
ATOM 659 N N . PHE A 1 82 ? -13.048 1.316 -1.972 1.00 87.31 82 PHE A N 1
ATOM 660 C CA . PHE A 1 82 ? -11.740 1.840 -1.574 1.00 87.31 82 PHE A CA 1
ATOM 661 C C . PHE A 1 82 ? -11.765 3.336 -1.255 1.00 87.31 82 PHE A C 1
ATOM 663 O O . PHE A 1 82 ? -10.731 3.895 -0.891 1.00 87.31 82 PHE A O 1
ATOM 670 N N . ALA A 1 83 ? -12.905 4.004 -1.449 1.00 86.12 83 ALA A N 1
ATOM 671 C CA . ALA A 1 83 ? -13.050 5.393 -1.056 1.00 86.12 83 ALA A CA 1
ATOM 672 C C . ALA A 1 83 ? -13.251 5.462 0.458 1.00 86.12 83 ALA A C 1
ATOM 674 O O . ALA A 1 83 ? -14.250 4.976 0.985 1.00 86.12 83 ALA A O 1
ATOM 675 N N . THR A 1 84 ? -12.316 6.096 1.157 1.00 75.00 84 THR A N 1
ATOM 676 C CA . THR A 1 84 ? -12.535 6.469 2.550 1.00 75.00 84 THR A CA 1
ATOM 677 C C . THR A 1 84 ? -13.435 7.698 2.565 1.00 75.00 84 THR A C 1
ATOM 679 O O . THR A 1 84 ? -13.019 8.786 2.164 1.00 75.00 84 THR A O 1
ATOM 682 N N . ASN A 1 85 ? -14.678 7.534 3.011 1.00 69.31 85 ASN A N 1
ATOM 683 C CA . ASN A 1 85 ? -15.486 8.669 3.435 1.00 69.31 85 ASN A CA 1
ATOM 684 C C . ASN A 1 85 ? -14.962 9.083 4.811 1.00 69.31 85 ASN A C 1
ATOM 686 O O . ASN A 1 85 ? -15.401 8.563 5.832 1.00 69.31 85 ASN A O 1
ATOM 690 N N . GLU A 1 86 ? -13.943 9.940 4.833 1.00 63.81 86 GLU A N 1
ATOM 691 C CA . GLU A 1 86 ? -13.440 10.514 6.079 1.00 63.81 86 GLU A CA 1
ATOM 692 C C . GLU A 1 86 ? -14.474 11.537 6.571 1.00 63.81 86 GLU A C 1
ATOM 694 O O . GLU A 1 86 ? -14.491 12.694 6.151 1.00 63.81 86 GLU A O 1
ATOM 699 N N . GLU A 1 87 ? -15.390 11.090 7.433 1.00 62.88 87 GLU A N 1
ATOM 700 C CA . GLU A 1 87 ? -16.077 11.996 8.350 1.00 62.88 87 GLU A CA 1
ATOM 701 C C . GLU A 1 87 ? -15.032 12.477 9.357 1.00 62.88 87 GLU A C 1
ATOM 703 O O . GLU A 1 87 ? -14.711 11.802 10.332 1.00 62.88 87 GLU A O 1
ATOM 708 N N . TYR A 1 88 ? -14.428 13.630 9.078 1.00 64.94 88 TYR A N 1
ATOM 709 C CA . TYR A 1 88 ? -13.577 14.291 10.054 1.00 64.94 88 TYR A CA 1
ATOM 710 C C . TYR A 1 88 ? -14.471 14.899 11.131 1.00 64.94 88 TYR A C 1
ATOM 712 O O . TYR A 1 88 ? -15.183 15.871 10.872 1.00 64.94 88 TYR A O 1
ATOM 720 N N . MET A 1 89 ? -14.413 14.350 12.339 1.00 69.56 89 MET A N 1
ATOM 721 C CA . MET A 1 89 ? -14.752 15.124 13.528 1.00 69.56 89 MET A CA 1
ATOM 722 C C . MET A 1 89 ? -13.552 16.006 13.854 1.00 69.56 89 MET A C 1
ATOM 724 O O . MET A 1 89 ? -12.414 15.529 13.850 1.00 69.56 89 MET A O 1
ATOM 728 N N . SER A 1 90 ? -13.784 17.299 14.078 1.00 80.44 90 SER A N 1
ATOM 729 C CA . SER A 1 90 ? -12.710 18.156 14.574 1.00 80.44 90 SER A CA 1
ATOM 730 C C . SER A 1 90 ? -12.314 17.718 15.987 1.00 80.44 90 SER A C 1
ATOM 732 O O . SER A 1 90 ? -13.115 17.114 16.699 1.00 80.44 90 SER A O 1
ATOM 734 N N . GLU A 1 91 ? -11.087 18.023 16.407 1.00 79.62 91 GLU A N 1
ATOM 735 C CA . GLU A 1 91 ? -10.643 17.750 17.781 1.00 79.62 91 GLU A CA 1
ATOM 736 C C . GLU A 1 91 ? -11.594 18.383 18.812 1.00 79.62 91 GLU A C 1
ATOM 738 O O . GLU A 1 91 ? -11.931 17.746 19.804 1.00 79.62 91 GLU A O 1
ATOM 743 N N . GLU A 1 92 ? -12.119 19.577 18.514 1.00 82.88 92 GLU A N 1
ATOM 744 C CA . GLU A 1 92 ? -13.128 20.260 19.334 1.00 82.88 92 GLU A CA 1
ATOM 745 C C . GLU A 1 92 ? -14.450 19.475 19.414 1.00 82.88 92 GLU A C 1
ATOM 747 O O . GLU A 1 92 ? -15.070 19.415 20.476 1.00 82.88 92 GLU A O 1
ATOM 752 N N . ASP A 1 93 ? -14.891 18.859 18.311 1.00 85.50 93 ASP A N 1
ATOM 753 C CA . ASP A 1 93 ? -16.111 18.042 18.293 1.00 85.50 93 ASP A CA 1
ATOM 754 C C . ASP A 1 93 ? -15.935 16.760 19.116 1.00 85.50 93 ASP A C 1
ATOM 756 O O . ASP A 1 93 ? -16.843 16.379 19.857 1.00 85.50 93 ASP A O 1
ATOM 760 N N . VAL A 1 94 ? -14.760 16.126 19.023 1.00 85.94 94 VAL A N 1
ATOM 761 C CA . VAL A 1 94 ? -14.410 14.933 19.810 1.00 85.94 94 VAL A CA 1
ATOM 762 C C . VAL A 1 94 ? -14.287 15.275 21.296 1.00 85.94 94 VAL A C 1
ATOM 764 O O . VAL A 1 94 ? -14.818 14.553 22.137 1.00 85.94 94 VAL A O 1
ATOM 767 N N . GLU A 1 95 ? -13.632 16.387 21.644 1.00 86.31 95 GLU A N 1
ATOM 768 C CA . GLU A 1 95 ? -13.514 16.833 23.037 1.00 86.31 95 GLU A CA 1
ATOM 769 C C . GLU A 1 95 ? -14.895 17.113 23.636 1.00 86.31 95 GLU A C 1
ATOM 771 O O . GLU A 1 95 ? -15.198 16.660 24.738 1.00 86.31 95 GLU A O 1
ATOM 776 N N . LYS A 1 96 ? -15.776 17.770 22.878 1.00 88.25 96 LYS A N 1
ATOM 777 C CA . LYS A 1 96 ? -17.142 18.062 23.316 1.00 88.25 96 LYS A CA 1
ATOM 778 C C . LYS A 1 96 ? -17.980 16.803 23.556 1.00 88.25 96 LYS A C 1
ATOM 780 O O . LYS A 1 96 ? -18.789 16.786 24.484 1.00 88.25 96 LYS A O 1
ATOM 785 N N . GLU A 1 97 ? -17.829 15.774 22.724 1.00 89.44 97 GLU A N 1
ATOM 786 C CA . GLU A 1 97 ? -18.511 14.490 22.922 1.00 89.44 97 GLU A CA 1
ATOM 787 C C . GLU A 1 97 ? -18.014 13.794 24.198 1.00 89.44 97 GLU A C 1
ATOM 789 O O . GLU A 1 97 ? -18.822 13.397 25.037 1.00 89.44 97 GLU A O 1
ATOM 794 N N . LEU A 1 98 ? -16.695 13.756 24.410 1.00 89.19 98 LEU A N 1
ATOM 795 C CA . LEU A 1 98 ? -16.084 13.160 25.602 1.00 89.19 98 LEU A CA 1
ATOM 796 C C . LEU A 1 98 ? -16.431 13.924 26.892 1.00 89.19 98 LEU A C 1
ATOM 798 O O . LEU A 1 98 ? -16.643 13.308 27.938 1.00 89.19 98 LEU A O 1
ATOM 802 N N . GLU A 1 99 ? -16.537 15.254 26.836 1.00 88.12 99 GLU A N 1
ATOM 803 C CA . GLU A 1 99 ? -17.026 16.061 27.959 1.00 88.12 99 GLU A CA 1
ATOM 804 C C . GLU A 1 99 ? -18.486 15.730 28.302 1.00 88.12 99 GLU A C 1
ATOM 806 O O . GLU A 1 99 ? -18.828 15.595 29.480 1.00 88.12 99 GLU A O 1
ATOM 811 N N . ALA A 1 100 ? -19.346 15.553 27.293 1.00 88.44 100 ALA A N 1
ATOM 812 C CA . ALA A 1 100 ? -20.744 15.185 27.502 1.00 88.44 100 ALA A CA 1
ATOM 813 C C . ALA A 1 100 ? -20.885 13.789 28.137 1.00 88.44 100 ALA A C 1
ATOM 815 O O . ALA A 1 100 ? -21.659 13.628 29.085 1.00 88.44 100 ALA A O 1
ATOM 816 N N . GLU A 1 101 ? -20.107 12.804 27.679 1.00 86.75 101 GLU A N 1
ATOM 817 C CA . GLU A 1 101 ? -20.073 11.458 28.267 1.00 86.75 101 GLU A CA 1
ATOM 818 C C . GLU A 1 101 ? -19.626 11.479 29.737 1.00 86.75 101 GLU A C 1
ATOM 820 O O . GLU A 1 101 ? -20.195 10.787 30.588 1.00 86.75 101 GLU A O 1
ATOM 825 N N . GLU A 1 102 ? -18.631 12.302 30.076 1.00 84.75 102 GLU A N 1
ATOM 826 C CA . GLU A 1 102 ? -18.170 12.440 31.458 1.00 84.75 102 GLU A CA 1
ATOM 827 C C . GLU A 1 102 ? -19.184 13.139 32.361 1.00 84.75 102 GLU A C 1
ATOM 829 O O . GLU A 1 102 ? -19.349 12.741 33.522 1.00 84.75 102 GLU A O 1
ATOM 834 N N . GLU A 1 103 ? -19.894 14.147 31.850 1.00 84.62 103 GLU A N 1
ATOM 835 C CA . GLU A 1 103 ? -21.004 14.763 32.572 1.00 84.62 103 GLU A CA 1
ATOM 836 C C . GLU A 1 103 ? -22.120 13.753 32.856 1.00 84.62 103 GLU A C 1
ATOM 838 O O . GLU A 1 103 ? -22.645 13.715 33.973 1.00 84.62 103 GLU A O 1
ATOM 843 N N . GLU A 1 104 ? -22.485 12.927 31.873 1.00 86.62 104 GLU A N 1
ATOM 844 C CA . GLU A 1 104 ? -23.481 11.868 32.043 1.00 86.62 104 GLU A CA 1
ATOM 845 C C . GLU A 1 104 ? -23.029 10.828 33.069 1.00 86.62 104 GLU A C 1
ATOM 847 O O . GLU A 1 104 ? -23.777 10.514 33.998 1.00 86.62 104 GLU A O 1
ATOM 852 N N . HIS A 1 105 ? -21.779 10.373 32.988 1.00 82.75 105 HIS A N 1
ATOM 853 C CA . HIS A 1 105 ? -21.209 9.442 33.958 1.00 82.75 105 HIS A CA 1
ATOM 854 C C . HIS A 1 105 ? -21.179 10.029 35.381 1.00 82.75 105 HIS A C 1
ATOM 856 O O . HIS A 1 105 ? -21.467 9.329 36.354 1.00 82.75 105 HIS A O 1
ATOM 862 N N . CYS A 1 106 ? -20.893 11.327 35.531 1.00 79.75 106 CYS A N 1
ATOM 863 C CA . CYS A 1 106 ? -20.976 12.012 36.824 1.00 79.75 106 CYS A CA 1
ATOM 864 C C . CYS A 1 106 ? -22.418 12.097 37.345 1.00 79.75 106 CYS A C 1
ATOM 866 O O . CYS A 1 106 ? -22.648 11.910 38.544 1.00 79.75 106 CYS A O 1
ATOM 868 N N . ARG A 1 107 ? -23.397 12.357 36.466 1.00 81.25 107 ARG A N 1
ATOM 869 C CA . ARG A 1 107 ? -24.829 12.392 36.821 1.00 81.25 107 ARG A CA 1
ATOM 870 C C . ARG A 1 107 ? -25.339 11.028 37.283 1.00 81.25 107 ARG A C 1
ATOM 872 O O . ARG A 1 107 ? -26.137 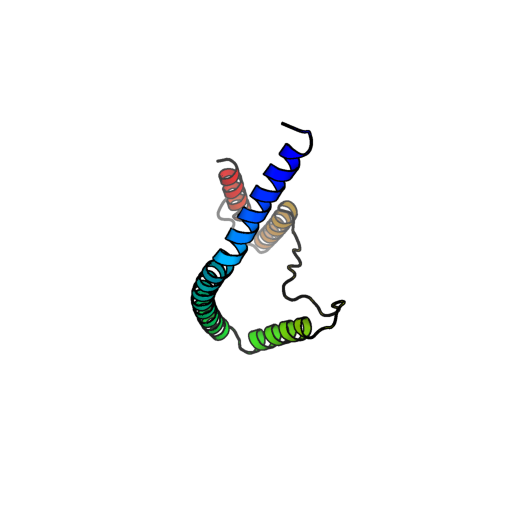10.985 38.216 1.00 81.25 107 ARG A O 1
ATOM 879 N N . ASP A 1 108 ? -24.842 9.942 36.696 1.00 85.25 108 ASP A N 1
ATOM 880 C CA . ASP A 1 108 ? -25.213 8.566 37.058 1.00 85.25 108 ASP A CA 1
ATOM 881 C C . ASP A 1 108 ? -24.486 8.047 38.322 1.00 85.25 108 ASP A C 1
ATOM 883 O O . ASP A 1 108 ? -24.634 6.897 38.735 1.00 85.25 108 ASP A O 1
ATOM 887 N N . GLY A 1 109 ? -23.713 8.913 38.994 1.00 78.62 109 GLY A N 1
ATOM 888 C CA . GLY A 1 109 ? -23.020 8.599 40.248 1.00 78.62 109 GLY A CA 1
ATOM 889 C C . GLY A 1 109 ? -21.665 7.912 40.063 1.00 78.62 109 GLY A C 1
ATOM 890 O O . GLY A 1 109 ? -21.131 7.325 41.011 1.00 78.62 109 GLY A O 1
ATOM 891 N N . GLY A 1 110 ? -21.099 7.988 38.861 1.00 77.19 110 GLY A N 1
ATOM 892 C CA . GLY A 1 110 ? -19.767 7.503 38.548 1.00 77.19 110 GLY A CA 1
ATOM 893 C C . GLY A 1 110 ? -18.686 8.139 39.427 1.00 77.19 110 GLY A C 1
ATOM 894 O O . GLY A 1 110 ? -18.720 9.323 39.763 1.00 77.19 110 GLY A O 1
ATOM 895 N N . ARG A 1 111 ? -17.695 7.339 39.836 1.00 72.19 111 ARG A N 1
ATOM 896 C CA . ARG A 1 111 ? -16.577 7.822 40.658 1.00 72.19 111 ARG A CA 1
ATOM 897 C C . ARG A 1 111 ? -15.563 8.580 39.812 1.00 72.19 111 ARG A C 1
ATOM 899 O O . ARG A 1 111 ? -14.904 7.988 38.963 1.00 72.19 111 ARG A O 1
ATOM 906 N N . VAL A 1 112 ? -15.362 9.849 40.145 1.00 73.06 112 VAL A N 1
ATOM 907 C CA . VAL A 1 112 ? -14.240 10.656 39.658 1.00 73.06 112 VAL A CA 1
ATOM 908 C C . VAL A 1 112 ? -13.036 10.417 40.575 1.00 73.06 112 VAL A C 1
ATOM 910 O O . VAL A 1 112 ? -13.075 10.746 41.760 1.00 73.06 112 VAL A O 1
ATOM 913 N N . TYR A 1 113 ? -11.983 9.784 40.052 1.00 73.31 113 TYR A N 1
ATOM 914 C CA . TYR A 1 113 ? -10.770 9.461 40.822 1.00 73.31 113 TYR A CA 1
ATOM 915 C C . TYR A 1 113 ? -9.740 10.598 40.842 1.00 73.31 113 TYR A C 1
ATOM 917 O O . TYR A 1 113 ? -8.933 10.678 41.770 1.00 73.31 113 TYR A O 1
ATOM 925 N N . HIS A 1 114 ? -9.762 11.465 39.830 1.00 79.25 114 HIS A N 1
ATOM 926 C CA . HIS A 1 114 ? -8.768 12.510 39.599 1.00 79.25 114 HIS A CA 1
ATOM 927 C C . HIS A 1 114 ? -9.452 13.822 39.210 1.00 79.25 114 HIS A C 1
ATOM 929 O O . HIS A 1 114 ? -10.540 13.807 38.648 1.00 79.25 114 HIS A O 1
ATOM 935 N N . GLU A 1 115 ? -8.815 14.954 39.515 1.00 77.06 115 GLU A N 1
ATOM 936 C CA . GLU A 1 115 ? -9.323 16.290 39.162 1.00 77.06 115 GLU A CA 1
ATOM 937 C C . GLU A 1 115 ? -9.315 16.531 37.643 1.00 77.06 115 GLU A C 1
ATOM 939 O O . GLU A 1 115 ? -10.162 17.250 37.122 1.00 77.06 115 GLU A O 1
ATOM 944 N N . THR A 1 116 ? -8.382 15.898 36.927 1.00 80.62 116 THR A N 1
ATOM 945 C CA . THR A 1 116 ? -8.311 15.920 35.462 1.00 80.62 116 THR A CA 1
ATOM 946 C C . THR A 1 116 ? -8.963 14.673 34.886 1.00 80.62 116 THR A C 1
ATOM 948 O O . THR A 1 116 ? -8.700 13.555 35.338 1.00 80.62 116 THR A O 1
ATOM 951 N N . SER A 1 117 ? -9.782 14.878 33.863 1.00 82.88 117 SER A N 1
ATOM 952 C CA . SER A 1 117 ? -10.412 13.818 33.097 1.00 82.88 117 SER A CA 1
ATOM 953 C C . SER A 1 117 ? -9.417 13.011 32.264 1.00 82.88 117 SER A C 1
ATOM 955 O O . SER A 1 117 ? -8.339 13.491 31.902 1.00 82.88 117 SER A O 1
ATOM 957 N N . ALA A 1 118 ? -9.778 11.766 31.945 1.00 86.06 118 ALA A N 1
ATOM 958 C CA . ALA A 1 118 ? -8.904 10.880 31.181 1.00 86.06 118 ALA A CA 1
ATOM 959 C C . ALA A 1 118 ? -8.649 11.426 29.768 1.00 86.06 118 ALA A C 1
ATOM 961 O O . ALA A 1 118 ? -7.508 11.411 29.307 1.00 86.06 118 ALA A O 1
ATOM 962 N N . HIS A 1 119 ? -9.681 11.970 29.115 1.00 86.94 119 HIS A N 1
ATOM 963 C CA . HIS A 1 119 ? -9.545 12.553 27.782 1.00 86.94 119 HIS A CA 1
ATOM 964 C C . HIS A 1 119 ? -8.658 13.807 27.784 1.00 86.94 119 HIS A C 1
ATOM 966 O O . HIS A 1 119 ? -7.753 13.897 26.960 1.00 86.94 119 HIS A O 1
ATOM 972 N N . LYS A 1 120 ? -8.809 14.716 28.763 1.00 87.50 120 LYS A N 1
ATOM 973 C CA . LYS A 1 120 ? -7.947 15.913 28.880 1.00 87.50 120 LYS A CA 1
ATOM 974 C C . LYS A 1 120 ? -6.497 15.556 29.160 1.00 87.50 120 LYS A C 1
ATOM 976 O O . LYS A 1 120 ? -5.596 16.233 28.675 1.00 87.50 120 LYS A O 1
ATOM 981 N N . PHE A 1 121 ? -6.248 14.490 29.921 1.00 88.88 121 PHE A N 1
ATOM 982 C CA . PHE A 1 121 ? -4.888 14.001 30.142 1.00 88.88 121 PHE A CA 1
ATOM 983 C C . PHE A 1 121 ? -4.240 13.501 28.842 1.00 88.88 121 PHE A C 1
ATOM 985 O O . PHE A 1 121 ? -3.077 13.808 28.583 1.00 88.88 121 PHE A O 1
ATOM 992 N N . VAL A 1 122 ? -4.987 12.763 28.015 1.00 89.62 122 VAL A N 1
ATOM 993 C CA . VAL A 1 122 ? -4.505 12.284 26.710 1.00 89.62 122 VAL A CA 1
ATOM 994 C C . VAL A 1 122 ? -4.302 13.444 25.736 1.00 89.62 122 VAL A C 1
ATOM 996 O O . VAL A 1 122 ? -3.233 13.522 25.137 1.00 89.62 122 VAL A O 1
ATOM 999 N N . ALA A 1 123 ? -5.255 14.375 25.638 1.00 88.50 123 ALA A N 1
ATOM 1000 C CA . ALA A 1 123 ? -5.133 15.574 24.805 1.00 88.50 123 ALA A CA 1
ATOM 1001 C C . ALA A 1 123 ? -3.900 16.408 25.194 1.00 88.50 123 ALA A C 1
ATOM 1003 O O . ALA A 1 123 ? -3.091 16.785 24.346 1.00 88.50 123 ALA A O 1
ATOM 1004 N N . LEU A 1 124 ? -3.668 16.595 26.499 1.00 88.88 124 LEU A N 1
ATOM 1005 C CA . LEU A 1 124 ? -2.458 17.250 26.992 1.00 88.88 124 LEU A CA 1
ATOM 1006 C C . LEU A 1 124 ? -1.188 16.482 26.585 1.00 88.88 124 LEU A C 1
ATOM 1008 O O . LEU A 1 124 ? -0.214 17.100 26.162 1.00 88.88 124 LEU A O 1
ATOM 1012 N N . GLY A 1 125 ? -1.192 15.150 26.687 1.00 89.12 125 GLY A N 1
ATOM 1013 C CA . GLY A 1 125 ? -0.075 14.302 26.266 1.00 89.12 125 GLY A CA 1
ATOM 1014 C C . GLY A 1 125 ? 0.267 14.449 24.782 1.00 89.12 125 GLY A C 1
ATOM 1015 O O . GLY A 1 125 ? 1.440 14.612 24.450 1.00 89.12 125 GLY A O 1
ATOM 1016 N N . LEU A 1 126 ? -0.749 14.465 23.916 1.00 89.00 126 LEU A N 1
ATOM 1017 C CA . LEU A 1 126 ? -0.588 14.672 22.474 1.00 89.00 126 LEU A CA 1
ATOM 1018 C C . LEU A 1 126 ? -0.045 16.074 22.167 1.00 89.00 126 LEU A C 1
ATOM 1020 O O . LEU A 1 126 ? 0.937 16.204 21.441 1.00 89.00 126 LEU A O 1
ATOM 1024 N N . SER A 1 127 ? -0.592 17.115 22.804 1.00 87.38 127 SER A N 1
ATOM 1025 C CA . SER A 1 127 ? -0.112 18.494 22.614 1.00 87.38 127 SER A CA 1
ATOM 1026 C C . SER A 1 127 ? 1.362 18.678 23.015 1.00 87.38 127 SER A C 1
ATOM 1028 O O . SER A 1 127 ? 2.101 19.451 22.400 1.00 87.38 127 SER A O 1
ATOM 1030 N N . LEU A 1 128 ? 1.818 17.941 24.037 1.00 91.06 128 LEU A N 1
ATOM 1031 C CA . LEU A 1 128 ? 3.215 17.933 24.466 1.00 91.06 128 LEU A CA 1
ATOM 1032 C C . LEU A 1 128 ? 4.125 17.192 23.481 1.00 91.06 128 LEU A C 1
ATOM 1034 O O . LEU A 1 128 ? 5.264 17.621 23.313 1.00 91.06 128 LEU A O 1
ATOM 1038 N N . GLU A 1 129 ? 3.653 16.109 22.858 1.00 88.81 129 GLU A N 1
ATOM 1039 C CA . GLU A 1 129 ? 4.396 15.374 21.826 1.00 88.81 129 GLU A CA 1
ATOM 1040 C C . GLU A 1 129 ? 4.578 16.221 20.563 1.00 88.81 129 GLU A C 1
ATOM 1042 O O . GLU A 1 129 ? 5.690 16.316 20.053 1.00 88.81 129 GLU A O 1
ATOM 1047 N N . GLU A 1 130 ? 3.531 16.912 20.106 1.00 85.94 130 GLU A N 1
ATOM 1048 C CA . GLU A 1 130 ? 3.617 17.811 18.944 1.00 85.94 130 GLU A CA 1
ATOM 1049 C C . GLU A 1 130 ? 4.558 19.004 19.165 1.00 85.94 130 GLU A C 1
ATOM 1051 O O . GLU A 1 130 ? 5.088 19.578 18.213 1.00 85.94 130 GLU A O 1
ATOM 1056 N N . SER A 1 131 ? 4.770 19.384 20.426 1.00 83.12 131 SER A N 1
ATOM 1057 C CA . SER A 1 131 ? 5.626 20.508 20.812 1.00 83.12 131 SER A CA 1
ATOM 1058 C C . SER A 1 131 ? 7.120 20.149 20.945 1.00 83.12 131 SER A C 1
ATOM 1060 O O . SER A 1 131 ? 7.912 21.040 21.271 1.00 83.12 131 SER A O 1
ATOM 1062 N N . GLN A 1 132 ? 7.515 18.881 20.752 1.00 65.00 132 GLN A N 1
ATOM 1063 C CA . GLN A 1 132 ? 8.901 18.383 20.870 1.00 65.00 132 GLN A CA 1
ATOM 1064 C C . GLN A 1 132 ? 9.607 18.236 19.518 1.00 65.00 132 GLN A C 1
ATOM 1066 O O . GLN A 1 132 ? 10.832 18.515 19.490 1.00 65.00 132 GLN A O 1
#

pLDDT: mean 88.34, std 8.57, range [56.75, 97.19]

Foldseek 3Di:
DDPCVVVVVVVVVVVVVVVVCVVCVVVVVVVVVVVVVVVVVVVVVVVVVVCVVDDPVVSVVLVVLVVLQVPADPVGPRDDSPDDPPPDDDPVNVVVVVVVVVVVCVVVVHDDPDPDDPVRVVVVVVVVVVVD